Protein AF-A0AAW1IZ93-F1 (afdb_monomer)

Sequence (136 aa):
MTNEDLCQFIHSRLKVTSDLQEVTSQVIDTCLYKGSRDNMSIILVVFPGAPKPCPDAIAADKELDRTLEKRVKEIIEENSDIHFTDVLFKLMSLNIEGLPPGGGLAAKRLLIGQLYREICPHLAQKMESFDYDCKY

Mean predicted aligned error: 5.16 Å

Organism: Popillia japonica (NCBI:txid7064)

Nearest PDB structures (foldseek):
  4rag-assembly1_A  TM=9.933E-01  e=1.072E-08  Homo sapiens
  4raf-assembly1_A  TM=9.930E-01  e=1.193E-08  Homo sapiens
  4ra2-assembly1_A  TM=9.894E-01  e=2.266E-08  Homo sapiens
  8d9n-assembly1_A  TM=2.464E-01  e=3.204E+00  Bos taurus

Solvent-accessible surface area (backbone atoms only — not comparable to full-atom values): 8166 Å² total; per-residue (Å²): 127,55,73,66,28,48,52,46,26,53,53,56,41,27,20,52,40,84,53,63,67,58,49,52,48,50,51,52,52,22,42,41,67,72,66,52,86,68,93,82,86,87,87,86,86,83,59,96,87,52,68,57,55,39,72,68,52,37,52,50,54,53,51,43,52,54,50,51,52,52,51,52,51,53,58,38,73,77,36,85,85,66,52,71,68,58,52,52,53,52,53,63,72,64,68,68,73,87,54,49,51,62,43,38,70,42,58,46,42,66,60,55,50,51,53,47,36,73,77,39,59,86,61,41,76,62,56,81,72,56,85,80,66,85,73,132

Foldseek 3Di:
DDPVLLVQLLLLVQQQDVPPVVSQVLVVQLVLLVPDPDDDDDDDDDDPPGHHHDPVSNVLVVVLLVVLLVLLVVVCVVPVPDALVVSVVVVVVVPRPSARGSSGVSSCSVSSLVSCCVSNVPNNVVVVPPSPDPDD

Structure (mmCIF, N/CA/C/O backbone):
data_AF-A0AAW1IZ93-F1
#
_entry.id   AF-A0AAW1IZ93-F1
#
loop_
_atom_site.group_PDB
_atom_site.id
_atom_site.type_symbol
_atom_site.label_atom_id
_atom_site.label_alt_id
_atom_site.label_comp_id
_atom_site.label_asym_id
_atom_site.label_entity_id
_atom_site.label_seq_id
_atom_site.pdbx_PDB_ins_code
_atom_site.Cartn_x
_atom_site.Cartn_y
_atom_site.Cartn_z
_atom_site.occupancy
_atom_site.B_iso_or_equiv
_atom_site.auth_seq_id
_atom_site.auth_comp_id
_atom_site.auth_asym_id
_atom_site.auth_atom_id
_atom_site.pdbx_PDB_model_num
ATOM 1 N N . MET A 1 1 ? -7.197 -11.632 -0.249 1.00 85.75 1 MET A N 1
ATOM 2 C CA . MET A 1 1 ? -6.594 -11.536 1.102 1.00 85.75 1 MET A CA 1
ATOM 3 C C . MET A 1 1 ? -7.361 -12.471 2.019 1.00 85.75 1 MET A C 1
ATOM 5 O O . MET A 1 1 ? -8.562 -12.601 1.811 1.00 85.75 1 MET A O 1
ATOM 9 N N . THR A 1 2 ? -6.704 -13.143 2.965 1.00 92.81 2 THR A N 1
ATOM 10 C CA . THR A 1 2 ? -7.421 -13.933 3.985 1.00 92.81 2 THR A CA 1
ATOM 11 C C . THR A 1 2 ? -8.047 -13.014 5.042 1.00 92.81 2 THR A C 1
ATOM 13 O O . THR A 1 2 ? -7.730 -11.825 5.095 1.00 92.81 2 THR A O 1
ATOM 16 N N . ASN A 1 3 ? -8.925 -13.551 5.896 1.00 93.44 3 ASN A N 1
ATOM 17 C CA . ASN A 1 3 ? -9.505 -12.782 7.005 1.00 93.44 3 ASN A CA 1
ATOM 18 C C . ASN A 1 3 ? -8.420 -12.245 7.948 1.00 93.44 3 ASN A C 1
ATOM 20 O O . ASN A 1 3 ? -8.470 -11.085 8.341 1.00 93.44 3 ASN A O 1
ATOM 24 N N . GLU A 1 4 ? -7.419 -13.072 8.257 1.00 96.38 4 GLU A N 1
ATOM 25 C CA . GLU A 1 4 ? -6.302 -12.690 9.121 1.00 96.38 4 GLU A CA 1
ATOM 26 C C . GLU A 1 4 ? -5.465 -11.573 8.482 1.00 96.38 4 GLU A C 1
ATOM 28 O O . GLU A 1 4 ? -5.220 -10.550 9.121 1.00 96.38 4 GLU A O 1
ATOM 33 N N . ASP A 1 5 ? -5.122 -11.704 7.193 1.00 96.06 5 ASP A N 1
ATOM 34 C CA . ASP A 1 5 ? -4.403 -10.656 6.455 1.00 96.06 5 ASP A CA 1
ATOM 35 C C . ASP A 1 5 ?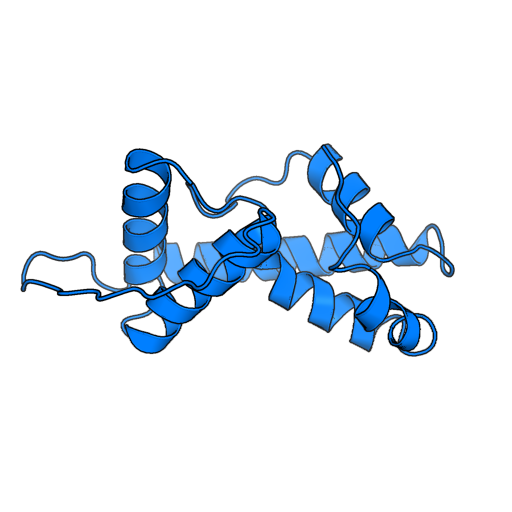 -5.156 -9.325 6.499 1.00 96.06 5 ASP A C 1
ATOM 37 O O . ASP A 1 5 ? -4.563 -8.270 6.713 1.00 96.06 5 ASP A O 1
ATOM 41 N N . LEU A 1 6 ? -6.471 -9.364 6.272 1.00 96.56 6 LEU A N 1
ATOM 42 C CA . LEU A 1 6 ? -7.302 -8.169 6.231 1.00 96.56 6 LEU A CA 1
ATOM 43 C C . LEU A 1 6 ? -7.392 -7.503 7.608 1.00 96.56 6 LEU A C 1
ATOM 45 O O . LEU A 1 6 ? -7.229 -6.286 7.706 1.00 96.56 6 LEU A O 1
ATOM 49 N N . CYS A 1 7 ? -7.600 -8.289 8.666 1.00 96.88 7 CYS A N 1
ATOM 50 C CA . CYS A 1 7 ? -7.628 -7.793 10.039 1.00 96.88 7 CYS A CA 1
ATOM 51 C C . CYS A 1 7 ? -6.299 -7.138 10.428 1.00 96.88 7 CYS A C 1
ATOM 53 O O . CYS A 1 7 ? -6.296 -6.003 10.913 1.00 96.88 7 CYS A O 1
ATOM 55 N N . GLN A 1 8 ? -5.173 -7.809 10.175 1.00 97.75 8 GLN A N 1
ATOM 56 C CA . GLN A 1 8 ? -3.847 -7.267 10.471 1.00 97.75 8 GLN A CA 1
ATOM 57 C C . GLN A 1 8 ? -3.556 -6.008 9.654 1.00 97.75 8 GLN A C 1
ATOM 59 O O . GLN A 1 8 ? -3.036 -5.026 10.196 1.00 97.75 8 GLN A O 1
ATOM 64 N N . PHE A 1 9 ? -3.936 -6.005 8.375 1.00 98.25 9 PHE A N 1
ATOM 65 C CA . PHE A 1 9 ? -3.728 -4.863 7.502 1.00 98.25 9 PHE A CA 1
ATOM 66 C C . PHE A 1 9 ? -4.515 -3.645 7.989 1.00 98.25 9 PHE A C 1
ATOM 68 O O . PHE A 1 9 ? -3.898 -2.619 8.278 1.00 98.25 9 PHE A O 1
ATOM 75 N N . ILE A 1 10 ? -5.832 -3.763 8.195 1.00 98.12 10 ILE A N 1
ATOM 76 C CA . ILE A 1 10 ? -6.679 -2.672 8.712 1.00 98.12 10 ILE A CA 1
ATOM 77 C C . ILE A 1 10 ? -6.158 -2.173 10.062 1.00 98.12 10 ILE A C 1
ATOM 79 O O . ILE A 1 10 ? -6.010 -0.968 10.262 1.00 98.12 10 ILE A O 1
ATOM 83 N N . HIS A 1 11 ? -5.817 -3.088 10.972 1.00 97.88 11 HIS A N 1
ATOM 84 C CA . HIS A 1 11 ? -5.256 -2.735 12.272 1.00 97.88 11 HIS A CA 1
ATOM 85 C C . HIS A 1 11 ? -3.949 -1.936 12.136 1.00 97.88 11 HIS A C 1
ATOM 87 O O . HIS A 1 11 ? -3.743 -0.963 12.861 1.00 97.88 11 HIS A O 1
ATOM 93 N N . SER A 1 12 ? -3.078 -2.304 11.190 1.00 98.12 12 SER A N 1
ATOM 94 C CA . SER A 1 12 ? -1.854 -1.547 10.907 1.00 98.12 12 SER A CA 1
ATOM 95 C C . SER A 1 12 ? -2.147 -0.145 10.364 1.00 98.12 12 SER A C 1
ATOM 97 O O . SER A 1 12 ? -1.486 0.807 10.767 1.00 98.12 12 SER A O 1
ATOM 99 N N . ARG A 1 13 ? -3.151 0.002 9.488 1.00 98.31 13 ARG A N 1
ATOM 100 C CA . ARG A 1 13 ? -3.494 1.282 8.851 1.00 98.31 13 ARG A CA 1
ATOM 101 C C . ARG A 1 13 ? -4.166 2.250 9.825 1.00 98.31 13 ARG A C 1
ATOM 103 O O . ARG A 1 13 ? -3.812 3.424 9.839 1.00 98.31 13 ARG A O 1
ATOM 110 N N . LEU A 1 14 ? -5.020 1.753 10.723 1.00 98.31 14 LEU A N 1
ATOM 111 C CA . LEU A 1 14 ? -5.624 2.554 11.802 1.00 98.31 14 LEU A CA 1
ATOM 112 C C . LEU A 1 14 ? -4.594 3.104 12.807 1.00 98.31 14 LEU A C 1
ATOM 114 O O . LEU A 1 14 ? -4.861 4.083 13.501 1.00 98.31 14 LEU A O 1
ATOM 118 N N . LYS A 1 15 ? -3.402 2.496 12.891 1.00 98.31 15 LYS A N 1
ATOM 119 C CA . LYS A 1 15 ? -2.272 3.035 13.668 1.00 98.31 15 LYS A CA 1
ATOM 120 C C . LYS A 1 15 ? -1.490 4.131 12.937 1.00 98.31 15 LYS A C 1
ATOM 122 O O . LYS A 1 15 ? -0.665 4.789 13.568 1.00 98.31 15 LYS A O 1
ATOM 127 N N . VAL A 1 16 ? -1.747 4.345 11.649 1.00 98.38 16 VAL A N 1
ATOM 128 C CA . VAL A 1 16 ? -1.084 5.366 10.823 1.00 98.38 16 VAL A CA 1
ATOM 129 C C . VAL A 1 16 ? -2.009 6.558 10.577 1.00 98.38 16 VAL A C 1
ATOM 131 O O . VAL A 1 16 ? -1.579 7.699 10.713 1.00 98.38 16 VAL A O 1
ATOM 134 N N . THR A 1 17 ? -3.285 6.313 10.277 1.00 97.88 17 THR A N 1
ATOM 135 C CA . THR A 1 17 ? -4.270 7.354 9.949 1.00 97.88 17 THR A CA 1
ATOM 136 C C . THR A 1 17 ? -5.603 7.093 10.651 1.00 97.88 17 THR A C 1
ATOM 138 O O . THR A 1 17 ? -5.987 5.946 10.883 1.00 97.88 17 THR A O 1
ATOM 141 N N . SER A 1 18 ? -6.305 8.165 11.029 1.00 96.81 18 SER A N 1
ATOM 142 C CA . SER A 1 18 ? -7.685 8.098 11.536 1.00 96.81 18 SER A CA 1
ATOM 143 C C . SER A 1 18 ? -8.725 8.269 10.427 1.00 96.81 18 SER A C 1
ATOM 145 O O . SER A 1 18 ? -9.923 8.207 10.705 1.00 96.81 18 SER A O 1
ATOM 147 N N . ASP A 1 19 ? -8.286 8.523 9.194 1.00 98.06 19 ASP A N 1
ATOM 148 C CA . ASP A 1 19 ? -9.166 8.651 8.042 1.00 98.06 19 ASP A CA 1
ATOM 149 C C . ASP A 1 19 ? -9.629 7.263 7.578 1.00 98.06 19 ASP A C 1
ATOM 151 O O . ASP A 1 19 ? -8.882 6.479 6.992 1.00 98.06 19 ASP A O 1
ATOM 155 N N . LEU A 1 20 ? -10.892 6.942 7.855 1.00 97.69 20 LEU A N 1
ATOM 156 C CA . LEU A 1 20 ? -11.469 5.645 7.502 1.00 97.69 20 LEU A CA 1
ATOM 157 C C . LEU A 1 20 ? -11.673 5.484 5.995 1.00 97.69 20 LEU A C 1
ATOM 159 O O . LEU A 1 20 ? -11.634 4.354 5.498 1.00 97.69 20 LEU A O 1
ATOM 163 N N . GLN A 1 21 ? -11.881 6.581 5.265 1.00 97.56 21 GLN A N 1
ATOM 164 C CA . GLN A 1 21 ? -11.968 6.543 3.810 1.00 97.56 21 GLN A CA 1
ATOM 165 C C . GLN A 1 21 ? -10.596 6.194 3.228 1.00 97.56 21 GLN A C 1
ATOM 167 O O . GLN A 1 21 ? -10.507 5.362 2.326 1.00 97.56 21 GLN A O 1
ATOM 172 N N . GLU A 1 22 ? -9.522 6.750 3.785 1.00 97.25 22 GLU A N 1
ATOM 173 C CA . GLU A 1 22 ? -8.156 6.410 3.385 1.00 97.25 22 GLU A CA 1
ATOM 174 C C . GLU A 1 22 ? -7.844 4.930 3.659 1.00 97.25 22 GLU A C 1
ATOM 176 O O . GLU A 1 22 ? -7.390 4.218 2.763 1.00 97.25 22 GLU A O 1
ATOM 181 N N . VAL A 1 23 ? -8.159 4.428 4.862 1.00 98.12 23 VAL A N 1
ATOM 182 C CA . VAL A 1 23 ? -7.947 3.010 5.215 1.00 98.12 23 VAL A CA 1
ATOM 183 C C . VAL A 1 23 ? -8.714 2.081 4.276 1.00 98.12 23 VAL A C 1
ATOM 185 O O . VAL A 1 23 ? -8.161 1.096 3.787 1.00 98.12 23 VAL A O 1
ATOM 188 N N . THR A 1 24 ? -9.987 2.376 4.016 1.00 97.94 24 THR A N 1
ATOM 189 C CA . THR A 1 24 ? -10.817 1.546 3.132 1.00 97.94 24 THR A CA 1
ATOM 190 C C . THR A 1 24 ? -10.347 1.606 1.683 1.00 97.94 24 THR A C 1
ATOM 192 O O . THR A 1 24 ? -10.261 0.556 1.049 1.00 97.94 24 THR A O 1
ATOM 195 N N . SER A 1 25 ? -9.941 2.778 1.190 1.00 97.25 25 SER A N 1
ATOM 196 C CA . SER A 1 25 ? -9.338 2.933 -0.142 1.00 97.25 25 SER A CA 1
ATOM 197 C C . SER A 1 25 ? -8.070 2.088 -0.273 1.00 97.25 25 SER A C 1
ATOM 199 O O . SER A 1 25 ? -7.953 1.301 -1.208 1.00 97.25 25 SER A O 1
ATOM 201 N N . GLN A 1 26 ? -7.179 2.133 0.726 1.00 97.19 26 GLN A N 1
ATOM 202 C CA . GLN A 1 26 ? -5.967 1.308 0.739 1.00 97.19 26 GLN A CA 1
ATOM 203 C C . GLN A 1 26 ? -6.278 -0.195 0.687 1.00 97.19 26 GLN A C 1
ATOM 205 O O . GLN A 1 26 ? -5.554 -0.945 0.032 1.00 97.19 26 GLN A O 1
ATOM 210 N N . VAL A 1 27 ? -7.344 -0.663 1.347 1.00 97.38 27 VAL A N 1
ATOM 211 C CA . VAL A 1 27 ? -7.776 -2.071 1.266 1.00 97.38 27 VAL A CA 1
ATOM 212 C C . VAL A 1 27 ? -8.232 -2.432 -0.145 1.00 97.38 27 VAL A C 1
ATOM 214 O O . VAL A 1 27 ? -7.800 -3.459 -0.672 1.00 97.38 27 VAL A O 1
ATOM 217 N N . ILE A 1 28 ? -9.082 -1.605 -0.755 1.00 96.56 28 ILE A N 1
ATOM 218 C CA . ILE A 1 28 ? -9.598 -1.843 -2.108 1.00 96.56 28 ILE A CA 1
ATOM 219 C C . ILE A 1 28 ? -8.453 -1.865 -3.122 1.00 96.56 28 ILE A C 1
ATOM 221 O O . ILE A 1 28 ? -8.326 -2.836 -3.871 1.00 96.56 28 ILE A O 1
ATOM 225 N N . ASP A 1 29 ? -7.571 -0.869 -3.077 1.00 95.44 29 ASP A N 1
ATOM 226 C CA . ASP A 1 29 ? -6.402 -0.782 -3.953 1.00 95.44 29 ASP A CA 1
ATOM 227 C C . ASP A 1 29 ? -5.476 -1.988 -3.761 1.00 95.44 29 ASP A C 1
ATOM 229 O O . ASP A 1 29 ? -5.042 -2.618 -4.723 1.00 95.44 29 ASP A O 1
ATOM 233 N N . THR A 1 30 ? -5.221 -2.388 -2.513 1.00 95.75 30 THR A N 1
ATOM 234 C CA . THR A 1 30 ? -4.392 -3.567 -2.224 1.00 95.75 30 THR A CA 1
ATOM 235 C C . THR A 1 30 ? -5.006 -4.841 -2.805 1.00 95.75 30 THR A C 1
ATOM 237 O O . THR A 1 30 ? -4.284 -5.673 -3.358 1.00 95.75 30 THR A O 1
ATOM 240 N N . CYS A 1 31 ? -6.325 -5.014 -2.712 1.00 94.56 31 CYS A N 1
ATOM 241 C CA . CYS A 1 31 ? -7.019 -6.155 -3.307 1.00 94.56 31 CYS A CA 1
ATOM 242 C C . CYS A 1 31 ? -6.975 -6.124 -4.842 1.00 94.56 31 CYS A C 1
ATOM 244 O O . CYS A 1 31 ? -6.741 -7.172 -5.451 1.00 94.56 31 CYS A O 1
ATOM 246 N N . LEU A 1 32 ? -7.128 -4.946 -5.455 1.00 93.31 32 LEU A N 1
ATOM 247 C CA . LEU A 1 32 ? -6.962 -4.747 -6.899 1.00 93.31 32 LEU A CA 1
ATOM 248 C C . LEU A 1 32 ? -5.557 -5.176 -7.340 1.00 93.31 32 LEU A C 1
ATOM 250 O O . LEU A 1 32 ? -5.401 -6.015 -8.224 1.00 93.31 32 LEU A O 1
ATOM 254 N N . TYR A 1 33 ? -4.525 -4.682 -6.656 1.00 91.88 33 TYR A N 1
ATOM 255 C CA . TYR A 1 33 ? -3.128 -4.996 -6.960 1.00 91.88 33 TYR A CA 1
ATOM 256 C C . TYR A 1 33 ? -2.742 -6.452 -6.687 1.00 91.88 33 TYR A C 1
ATOM 258 O O . TYR A 1 33 ? -1.757 -6.938 -7.244 1.00 91.88 33 TYR A O 1
ATOM 266 N N . LYS A 1 34 ? -3.521 -7.160 -5.863 1.00 90.88 34 LYS A N 1
ATOM 267 C CA . LYS A 1 34 ? -3.430 -8.616 -5.674 1.00 90.88 34 LYS A CA 1
ATOM 268 C C . LYS A 1 34 ? -4.216 -9.413 -6.724 1.00 90.88 34 LYS A C 1
ATOM 270 O O . LYS A 1 34 ? -4.311 -10.631 -6.604 1.00 90.88 34 LYS A O 1
ATOM 275 N N . GLY A 1 35 ? -4.744 -8.748 -7.751 1.00 90.56 35 GLY A N 1
ATOM 276 C CA . GLY A 1 35 ? -5.372 -9.374 -8.911 1.00 90.56 35 GLY A CA 1
ATOM 277 C C . GLY A 1 35 ? -6.885 -9.537 -8.807 1.00 90.56 35 GLY A C 1
ATOM 278 O O . GLY A 1 35 ? -7.459 -10.260 -9.621 1.00 90.56 35 GLY A O 1
ATOM 279 N N . SER A 1 36 ? -7.549 -8.894 -7.839 1.00 92.00 36 SER A N 1
ATOM 280 C CA . SER A 1 36 ? -9.013 -8.878 -7.816 1.00 92.00 36 SER A CA 1
ATOM 281 C C . SER A 1 36 ? -9.546 -8.142 -9.045 1.00 92.00 36 SER A C 1
ATOM 283 O O . SER A 1 36 ? -9.199 -6.986 -9.275 1.00 92.00 36 SER A O 1
ATOM 285 N N . ARG A 1 37 ? -10.394 -8.813 -9.827 1.00 92.56 37 ARG A N 1
ATOM 286 C CA . A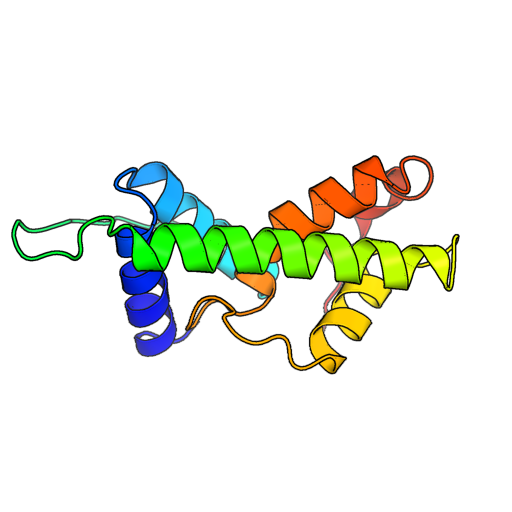RG A 1 37 ? -11.088 -8.247 -11.001 1.00 92.56 37 ARG A CA 1
ATOM 287 C C . ARG A 1 37 ? -12.600 -8.164 -10.811 1.00 92.56 37 ARG A C 1
ATOM 289 O O . ARG A 1 37 ? -13.327 -7.923 -11.768 1.00 92.56 37 ARG A O 1
ATOM 296 N N . ASP A 1 38 ? -13.059 -8.435 -9.596 1.00 94.19 38 ASP A N 1
ATOM 297 C CA . ASP A 1 38 ? -14.469 -8.382 -9.234 1.00 94.19 38 ASP A CA 1
ATOM 298 C C . ASP A 1 38 ? -14.829 -6.999 -8.673 1.00 94.19 38 ASP A C 1
ATOM 300 O O . ASP A 1 38 ? -13.956 -6.204 -8.308 1.00 94.19 38 ASP A O 1
ATOM 304 N N . ASN A 1 39 ? -16.125 -6.724 -8.567 1.00 94.94 39 ASN A N 1
ATOM 305 C CA . ASN A 1 39 ? -16.632 -5.557 -7.864 1.00 94.94 39 ASN A CA 1
ATOM 306 C C . ASN A 1 39 ? -16.288 -5.669 -6.374 1.00 94.94 39 ASN A C 1
ATOM 308 O O . ASN A 1 39 ? -16.651 -6.638 -5.708 1.00 94.94 39 ASN A O 1
ATOM 312 N N . MET A 1 40 ? -15.607 -4.658 -5.834 1.00 95.94 40 MET A N 1
ATOM 313 C CA . MET A 1 40 ? -15.200 -4.635 -4.431 1.00 95.94 40 MET A CA 1
ATOM 314 C C . MET A 1 40 ? -15.892 -3.501 -3.684 1.00 95.94 40 MET A C 1
ATOM 316 O O . MET A 1 40 ? -15.861 -2.345 -4.098 1.00 95.94 40 MET A O 1
ATOM 320 N N . SER A 1 41 ? -16.482 -3.836 -2.543 1.00 95.75 41 SER A N 1
ATOM 321 C CA . SER A 1 41 ? -17.072 -2.884 -1.606 1.00 95.75 41 SER A CA 1
ATOM 322 C C . SER A 1 41 ? -16.667 -3.260 -0.188 1.00 95.75 41 SER A C 1
ATOM 324 O O . SER A 1 41 ? -16.658 -4.444 0.153 1.00 95.75 41 SER A O 1
ATOM 326 N N . ILE A 1 42 ? -16.377 -2.269 0.649 1.00 96.50 42 ILE A N 1
ATOM 327 C CA . ILE A 1 42 ? -16.029 -2.470 2.055 1.00 96.50 42 ILE A CA 1
ATOM 328 C C . ILE A 1 42 ? -16.801 -1.485 2.931 1.00 96.50 42 ILE A C 1
ATOM 330 O O . ILE A 1 42 ? -16.948 -0.315 2.587 1.00 96.50 42 ILE A O 1
ATOM 334 N N . ILE A 1 43 ? -17.277 -1.965 4.079 1.00 97.38 43 ILE A N 1
ATOM 335 C CA . ILE A 1 43 ? -17.829 -1.136 5.150 1.00 97.38 43 ILE A CA 1
ATOM 336 C C . ILE A 1 43 ? -16.945 -1.349 6.374 1.00 97.38 43 ILE A C 1
ATOM 338 O O . ILE A 1 43 ? -16.798 -2.476 6.845 1.00 97.38 43 ILE A O 1
ATOM 342 N N . LEU A 1 44 ? -16.359 -0.268 6.889 1.00 97.38 44 LEU A N 1
ATOM 343 C CA . LEU A 1 44 ? -15.542 -0.289 8.098 1.00 97.38 44 LEU A CA 1
ATOM 344 C C . LEU A 1 44 ? -16.284 0.421 9.233 1.00 97.38 44 LEU A C 1
ATOM 346 O O . LEU A 1 44 ? -16.524 1.624 9.168 1.00 97.38 44 LEU A O 1
ATOM 350 N N . VAL A 1 45 ? -16.628 -0.327 10.284 1.00 97.12 45 VAL A N 1
ATOM 351 C CA . VAL A 1 45 ? -17.254 0.202 11.505 1.00 97.12 45 VAL A CA 1
ATOM 352 C C . VAL A 1 45 ? -16.235 0.155 12.638 1.00 97.12 45 VAL A C 1
ATOM 354 O O . VAL A 1 45 ? -15.677 -0.900 12.933 1.00 97.12 45 VAL A O 1
ATOM 357 N N . VAL A 1 46 ? -15.987 1.301 13.275 1.00 96.06 46 VAL A N 1
ATOM 358 C CA . VAL A 1 46 ? -14.925 1.466 14.276 1.00 96.06 46 VAL A CA 1
ATOM 359 C C . VAL A 1 46 ? -15.532 1.757 15.647 1.00 96.06 46 VAL A C 1
ATOM 361 O O . VAL A 1 46 ? -16.259 2.731 15.824 1.00 96.06 46 VAL A O 1
ATOM 364 N N . PHE A 1 47 ? -15.221 0.911 16.629 1.00 96.88 47 PHE A N 1
ATOM 365 C CA . PHE A 1 47 ? -15.645 1.082 18.022 1.00 96.88 47 PHE A CA 1
ATOM 366 C C . PHE A 1 47 ? -14.621 1.900 18.834 1.00 96.88 47 PHE A C 1
ATOM 368 O O . PHE A 1 47 ? -13.460 1.986 18.434 1.00 96.88 47 PHE A O 1
ATOM 375 N N . PRO A 1 48 ? -14.983 2.446 20.015 1.00 95.75 48 PRO A N 1
ATOM 376 C CA . PRO A 1 48 ? -14.072 3.262 20.832 1.00 95.75 48 PRO A CA 1
ATOM 377 C C . PRO A 1 48 ? -12.743 2.592 21.226 1.00 95.75 48 PRO A C 1
ATOM 379 O O . PRO A 1 48 ? -11.764 3.291 21.483 1.00 95.75 48 PRO A O 1
ATOM 382 N N . GLY A 1 49 ? -12.707 1.255 21.279 1.00 95.12 49 GLY A N 1
ATOM 383 C CA . GLY A 1 49 ? -11.510 0.461 21.580 1.00 95.12 49 GLY A CA 1
ATOM 384 C C . GLY A 1 49 ? -10.628 0.139 20.371 1.00 95.12 49 GLY A C 1
ATOM 385 O O . GLY A 1 49 ? -9.684 -0.635 20.505 1.00 95.12 49 GLY A O 1
ATOM 386 N N . ALA A 1 50 ? -10.939 0.673 19.190 1.00 95.50 50 ALA A N 1
ATOM 387 C CA . ALA A 1 50 ? -10.135 0.444 18.001 1.00 95.50 50 ALA A CA 1
ATOM 388 C C . ALA A 1 50 ? -8.735 1.076 18.117 1.00 95.50 50 ALA A C 1
ATOM 390 O O . ALA A 1 50 ? -8.544 2.035 18.876 1.00 95.50 50 ALA A O 1
ATOM 391 N N . PRO A 1 51 ? -7.755 0.573 17.343 1.00 96.31 51 PRO A N 1
ATOM 392 C CA . PRO A 1 51 ? -6.437 1.185 17.265 1.00 96.31 51 PRO A CA 1
ATOM 393 C C . PRO A 1 51 ? -6.546 2.652 16.867 1.00 96.31 51 PRO A C 1
ATOM 395 O O . PRO A 1 51 ? -7.376 3.024 16.038 1.00 96.31 51 PRO A O 1
ATOM 398 N N . LYS A 1 52 ? -5.689 3.475 17.464 1.00 95.94 52 LYS A N 1
ATOM 399 C CA . LYS A 1 52 ? -5.574 4.895 17.146 1.00 95.94 52 LYS A CA 1
ATOM 400 C C . LYS A 1 52 ? -4.212 5.168 16.522 1.00 95.94 52 LYS A C 1
ATOM 402 O O . LYS A 1 52 ? -3.265 4.440 16.847 1.00 95.94 52 LYS A O 1
ATOM 407 N N . PRO A 1 53 ? -4.094 6.228 15.706 1.00 98.00 53 PRO A N 1
ATOM 408 C CA . PRO A 1 53 ? -2.810 6.653 15.190 1.00 98.00 53 PRO A CA 1
ATOM 409 C C . PRO A 1 53 ? -1.799 6.838 16.316 1.00 98.00 53 PRO A C 1
ATOM 411 O O . PRO A 1 53 ? -2.098 7.499 17.314 1.00 98.00 53 PRO A O 1
ATOM 414 N N . CYS A 1 54 ? -0.619 6.238 16.171 1.00 96.69 54 CYS A N 1
ATOM 415 C CA . CYS A 1 54 ? 0.459 6.392 17.138 1.00 96.69 54 CYS A CA 1
ATOM 416 C C . CYS A 1 54 ? 1.753 6.869 16.460 1.00 96.69 54 CYS A C 1
ATOM 418 O O . CYS A 1 54 ? 2.019 6.490 15.315 1.00 96.69 54 CYS A O 1
ATOM 420 N N . PRO A 1 55 ? 2.573 7.690 17.148 1.00 98.00 55 PRO A N 1
ATOM 421 C CA . PRO A 1 55 ? 3.768 8.287 16.552 1.00 98.00 55 PRO A CA 1
ATOM 422 C C . PRO A 1 55 ? 4.738 7.263 15.957 1.00 98.00 55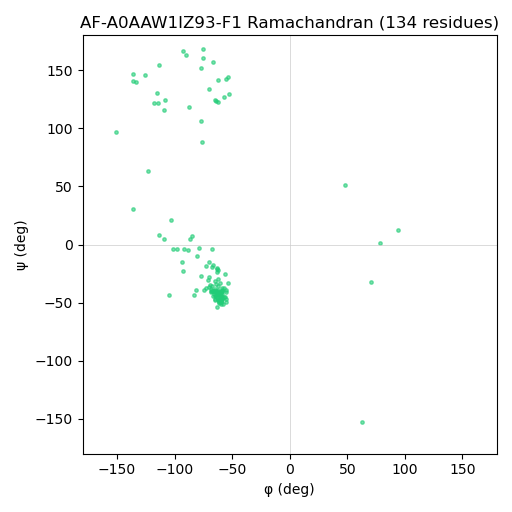 PRO A C 1
ATOM 424 O O . PRO A 1 55 ? 5.231 7.472 14.853 1.00 98.00 55 PRO A O 1
ATOM 427 N N . ASP A 1 56 ? 4.952 6.139 16.643 1.00 97.62 56 ASP A N 1
ATOM 428 C CA . ASP A 1 56 ? 5.904 5.112 16.212 1.00 97.62 56 ASP A CA 1
ATOM 429 C C . ASP A 1 56 ? 5.473 4.436 14.906 1.00 97.62 56 ASP A C 1
ATOM 431 O O . ASP A 1 56 ? 6.291 4.246 14.010 1.00 97.62 56 ASP A O 1
ATOM 435 N N . ALA A 1 57 ? 4.182 4.118 14.756 1.00 97.94 57 ALA A N 1
ATOM 436 C CA . ALA A 1 57 ? 3.668 3.511 13.529 1.00 97.94 57 ALA A CA 1
ATOM 437 C C . ALA A 1 57 ? 3.702 4.496 12.353 1.00 97.94 57 ALA A C 1
ATOM 439 O O . ALA A 1 57 ? 4.055 4.107 11.243 1.00 97.94 57 ALA A O 1
ATOM 440 N N . ILE A 1 58 ? 3.394 5.774 12.597 1.00 98.44 58 ILE A N 1
ATOM 441 C CA . ILE A 1 58 ? 3.493 6.833 11.581 1.00 98.44 58 ILE A CA 1
ATOM 442 C C . ILE A 1 58 ? 4.949 7.029 11.145 1.00 98.44 58 ILE A C 1
ATOM 444 O O . ILE A 1 58 ? 5.227 7.173 9.955 1.00 98.44 58 ILE A O 1
ATOM 448 N N . ALA A 1 59 ? 5.885 7.052 12.096 1.00 98.31 59 ALA A N 1
ATOM 449 C CA . ALA A 1 59 ? 7.306 7.195 11.806 1.00 98.31 59 ALA A CA 1
ATOM 450 C C . ALA A 1 59 ? 7.841 5.990 11.019 1.00 98.31 59 ALA A C 1
ATOM 452 O O . ALA A 1 59 ? 8.536 6.186 10.024 1.00 98.31 59 ALA A O 1
ATOM 453 N N . ALA A 1 60 ? 7.469 4.769 11.414 1.00 98.06 60 ALA A N 1
ATOM 454 C CA . ALA A 1 60 ? 7.849 3.548 10.709 1.00 98.06 60 ALA A CA 1
ATOM 455 C C . ALA A 1 60 ? 7.288 3.500 9.278 1.00 98.06 60 ALA A C 1
ATOM 457 O O . ALA A 1 60 ? 8.015 3.140 8.355 1.00 98.06 60 ALA A O 1
ATOM 458 N N . ASP A 1 61 ? 6.030 3.906 9.068 1.00 98.19 61 ASP A N 1
ATOM 459 C CA . ASP A 1 61 ? 5.419 3.928 7.731 1.00 98.19 61 ASP A CA 1
ATOM 460 C C . ASP A 1 61 ? 6.111 4.953 6.811 1.00 98.19 61 ASP A C 1
ATOM 462 O O . ASP A 1 61 ? 6.420 4.639 5.664 1.00 98.19 61 ASP A O 1
ATOM 466 N N . LYS A 1 62 ? 6.469 6.132 7.342 1.00 98.06 62 LYS A N 1
ATOM 467 C CA . LYS A 1 62 ? 7.261 7.141 6.612 1.00 98.06 62 LYS A CA 1
ATOM 468 C C . LYS A 1 62 ? 8.677 6.670 6.288 1.00 98.06 62 LYS A C 1
ATOM 470 O O . LYS A 1 62 ? 9.209 7.005 5.233 1.00 98.06 62 LYS A O 1
ATOM 475 N N . GLU A 1 63 ? 9.314 5.941 7.198 1.00 98.31 63 GLU A N 1
ATOM 476 C CA . GLU A 1 63 ? 10.662 5.418 6.967 1.00 98.31 63 GLU A CA 1
ATOM 477 C C . GLU A 1 63 ? 10.665 4.301 5.919 1.00 98.31 63 GLU A C 1
ATOM 479 O O . GLU A 1 63 ? 11.557 4.244 5.066 1.00 98.31 63 GLU A O 1
ATOM 484 N N . LEU A 1 64 ? 9.625 3.465 5.914 1.00 98.12 64 LEU A N 1
ATOM 485 C CA . LEU A 1 64 ? 9.397 2.508 4.839 1.00 98.12 64 LEU A CA 1
ATOM 486 C C . LEU A 1 64 ? 9.228 3.220 3.491 1.00 98.12 64 LEU A C 1
ATOM 488 O O . LEU A 1 64 ? 9.840 2.796 2.511 1.00 98.12 64 LEU A O 1
ATOM 492 N N . ASP A 1 65 ? 8.455 4.305 3.433 1.00 98.19 65 ASP A N 1
ATOM 493 C CA . ASP A 1 65 ? 8.253 5.060 2.190 1.00 98.19 65 ASP A CA 1
ATOM 494 C C . ASP A 1 65 ? 9.571 5.621 1.640 1.00 98.19 65 ASP A C 1
ATOM 496 O O . ASP A 1 65 ? 9.858 5.465 0.453 1.00 98.19 65 ASP A O 1
ATOM 500 N N . ARG A 1 66 ? 10.432 6.172 2.506 1.00 98.19 66 ARG A N 1
ATOM 501 C CA . ARG A 1 66 ? 11.787 6.621 2.124 1.00 98.19 66 ARG A CA 1
ATOM 502 C C . ARG A 1 66 ? 12.673 5.473 1.658 1.00 98.19 66 ARG A C 1
ATOM 504 O O . ARG A 1 66 ? 13.446 5.624 0.711 1.00 98.19 66 ARG A O 1
ATOM 511 N N . THR A 1 67 ? 12.579 4.324 2.325 1.00 97.94 67 THR A N 1
ATOM 512 C CA . THR A 1 67 ? 13.322 3.122 1.936 1.00 97.94 67 THR A CA 1
ATOM 513 C C . THR A 1 67 ? 12.900 2.682 0.538 1.00 97.94 67 THR A C 1
ATOM 515 O O . THR A 1 67 ? 13.760 2.468 -0.315 1.00 97.94 67 THR A O 1
ATOM 518 N N . LEU A 1 68 ? 11.594 2.606 0.274 1.00 97.56 68 LEU A N 1
ATOM 519 C CA . LEU A 1 68 ? 11.054 2.270 -1.043 1.00 97.56 68 LEU A CA 1
ATOM 520 C C . LEU A 1 68 ? 11.478 3.287 -2.101 1.00 97.56 68 LEU A C 1
ATOM 522 O O . LEU A 1 68 ? 11.922 2.879 -3.170 1.00 97.56 68 LEU A O 1
ATOM 526 N N . GLU A 1 69 ? 11.422 4.583 -1.795 1.00 97.38 69 GLU A N 1
ATOM 527 C CA . GLU A 1 69 ? 11.893 5.640 -2.691 1.00 97.38 69 GLU A CA 1
ATOM 528 C C . GLU A 1 69 ? 13.352 5.438 -3.100 1.00 97.38 69 GLU A C 1
ATOM 530 O O . GLU A 1 69 ? 13.672 5.439 -4.292 1.00 97.38 69 GLU A O 1
ATOM 535 N N . LYS A 1 70 ? 14.232 5.202 -2.123 1.00 96.94 70 LYS A N 1
ATOM 536 C CA . LYS A 1 70 ? 15.646 4.935 -2.381 1.00 96.94 70 LYS A CA 1
ATOM 537 C C . LYS A 1 70 ? 15.835 3.689 -3.250 1.00 96.94 70 LYS A C 1
ATOM 539 O O . LYS A 1 70 ? 16.560 3.751 -4.237 1.00 96.94 70 LYS A O 1
ATOM 544 N N . ARG A 1 71 ? 15.164 2.577 -2.924 1.00 96.69 71 ARG A N 1
ATOM 545 C CA . ARG A 1 71 ? 15.297 1.322 -3.686 1.00 96.69 71 ARG A CA 1
ATOM 546 C C . ARG A 1 71 ? 14.768 1.440 -5.111 1.00 96.69 71 ARG A C 1
ATOM 548 O O . ARG A 1 71 ? 15.384 0.908 -6.025 1.00 96.69 71 ARG A O 1
ATOM 555 N N . VAL A 1 72 ? 13.647 2.132 -5.310 1.00 95.75 72 VAL A N 1
ATOM 556 C CA . VAL A 1 72 ? 13.086 2.378 -6.647 1.00 95.75 72 VAL A CA 1
ATOM 557 C C . VAL A 1 72 ? 14.071 3.179 -7.496 1.00 95.75 72 VAL A C 1
ATOM 559 O O . VAL A 1 72 ? 14.324 2.795 -8.634 1.00 95.75 72 VAL A O 1
ATOM 562 N N . LYS A 1 73 ? 14.668 4.239 -6.935 1.00 95.06 73 LYS A N 1
ATOM 563 C CA . LYS A 1 73 ? 15.694 5.042 -7.618 1.00 95.06 73 LYS A CA 1
ATOM 564 C C . LYS A 1 73 ? 16.910 4.202 -8.007 1.00 95.06 73 LYS A C 1
ATOM 566 O O . LYS A 1 73 ? 17.258 4.182 -9.179 1.00 95.06 73 LYS A O 1
ATOM 571 N N . GLU A 1 74 ? 17.475 3.444 -7.065 1.00 95.44 74 GLU A N 1
ATOM 572 C CA . GLU A 1 74 ? 18.617 2.547 -7.319 1.00 95.44 74 GLU A CA 1
ATOM 573 C C . GLU A 1 74 ? 18.318 1.559 -8.463 1.00 95.44 74 GLU A C 1
ATOM 575 O O . GLU A 1 74 ? 19.102 1.422 -9.399 1.00 95.44 74 GLU A O 1
ATOM 580 N N . ILE A 1 75 ? 17.145 0.915 -8.437 1.00 94.88 75 ILE A N 1
ATOM 581 C CA . ILE A 1 75 ? 16.739 -0.066 -9.455 1.00 94.88 75 ILE A CA 1
ATOM 582 C C . ILE A 1 75 ? 16.619 0.559 -10.854 1.00 94.88 75 ILE A C 1
ATOM 584 O O . ILE A 1 75 ? 16.956 -0.095 -11.845 1.00 94.88 75 ILE A O 1
ATOM 588 N N . ILE A 1 76 ? 16.098 1.784 -10.937 1.00 92.19 76 ILE A N 1
ATOM 589 C CA . ILE A 1 76 ? 15.923 2.509 -12.199 1.00 92.19 76 ILE A CA 1
ATOM 590 C C . ILE A 1 76 ? 17.267 3.034 -12.718 1.00 92.19 76 ILE A C 1
ATOM 592 O O . ILE A 1 76 ? 17.523 2.973 -13.917 1.00 92.19 76 ILE A O 1
ATOM 596 N N . GLU A 1 77 ? 18.147 3.515 -11.840 1.00 91.88 77 GLU A N 1
ATOM 597 C CA . GLU A 1 77 ? 19.487 3.984 -12.217 1.00 91.88 77 GLU A CA 1
ATOM 598 C C . GLU A 1 77 ? 20.358 2.852 -12.788 1.00 91.88 77 GLU A C 1
ATOM 600 O O . GLU A 1 77 ? 21.137 3.082 -13.712 1.00 91.88 77 GLU A O 1
ATOM 605 N N . GLU A 1 78 ? 20.191 1.618 -12.300 1.00 91.56 78 GLU A N 1
ATOM 606 C CA . GLU A 1 78 ? 20.850 0.431 -12.863 1.00 91.56 78 GLU A CA 1
ATOM 607 C C . GLU A 1 78 ? 20.394 0.098 -14.294 1.00 91.56 78 GLU A C 1
ATOM 609 O O . GLU A 1 78 ? 21.158 -0.487 -15.065 1.00 91.56 78 GLU A O 1
ATOM 614 N N . ASN A 1 79 ? 19.142 0.404 -14.644 1.00 87.88 79 ASN A N 1
ATOM 615 C CA . ASN A 1 79 ? 18.575 0.133 -15.962 1.00 87.88 79 ASN A CA 1
ATOM 616 C C . ASN A 1 79 ? 17.491 1.165 -16.300 1.00 87.88 79 ASN A C 1
ATOM 618 O O . ASN A 1 79 ? 16.328 1.006 -15.925 1.00 87.88 79 ASN A O 1
ATOM 622 N N . SER A 1 80 ? 17.870 2.196 -17.056 1.00 79.38 80 SER A N 1
ATOM 623 C CA . SER A 1 80 ? 16.999 3.332 -17.379 1.00 79.38 80 SER A CA 1
ATOM 624 C C . SER A 1 80 ? 15.758 2.967 -18.201 1.00 79.38 80 SER A C 1
ATOM 626 O O . SER A 1 80 ? 14.794 3.728 -18.186 1.00 79.38 80 SER A O 1
ATOM 628 N N . ASP A 1 81 ? 15.763 1.815 -18.882 1.00 85.25 81 ASP A N 1
ATOM 629 C CA . ASP A 1 81 ? 14.647 1.303 -19.693 1.00 85.25 81 ASP A CA 1
ATOM 630 C C . ASP A 1 81 ? 13.856 0.177 -18.993 1.00 85.25 81 ASP A C 1
ATOM 632 O O . ASP A 1 81 ? 13.165 -0.619 -19.634 1.00 85.25 81 ASP A O 1
ATOM 636 N N . ILE A 1 82 ? 13.941 0.079 -17.662 1.00 88.19 82 ILE A N 1
ATOM 637 C CA . ILE A 1 82 ? 13.239 -0.955 -16.893 1.00 88.19 82 ILE A CA 1
ATOM 638 C C . ILE A 1 82 ? 11.717 -0.736 -16.864 1.00 88.19 82 ILE A C 1
ATOM 640 O O . ILE A 1 82 ? 11.226 0.363 -16.586 1.00 88.19 82 ILE A O 1
ATOM 644 N N . HIS A 1 83 ? 10.940 -1.799 -17.097 1.00 90.38 83 HIS A N 1
ATOM 645 C CA . HIS A 1 83 ? 9.483 -1.754 -16.972 1.00 90.38 83 HIS A CA 1
ATOM 646 C C . HIS A 1 83 ? 9.031 -1.789 -15.507 1.00 90.38 83 HIS A C 1
ATOM 648 O O . HIS A 1 83 ? 9.670 -2.387 -14.643 1.00 90.38 83 HIS A O 1
ATOM 654 N N . PHE A 1 84 ? 7.869 -1.193 -15.223 1.00 90.56 84 PHE A N 1
ATOM 655 C CA . PHE A 1 84 ? 7.311 -1.125 -13.869 1.00 90.56 84 PHE A CA 1
ATOM 656 C C . PHE A 1 84 ? 7.159 -2.499 -13.193 1.00 90.56 84 PHE A C 1
ATOM 658 O O . PHE A 1 84 ? 7.442 -2.647 -12.004 1.00 90.56 84 PHE A O 1
ATOM 665 N N . THR A 1 85 ? 6.744 -3.522 -13.943 1.00 89.75 85 THR A N 1
ATOM 666 C CA . THR A 1 85 ? 6.629 -4.897 -13.435 1.00 89.75 85 THR A CA 1
ATOM 667 C C . THR A 1 85 ? 7.972 -5.438 -12.957 1.00 89.75 85 THR A C 1
ATOM 669 O O . THR A 1 85 ? 8.035 -6.037 -11.887 1.00 89.75 85 THR A O 1
ATOM 672 N N . ASP A 1 86 ? 9.052 -5.166 -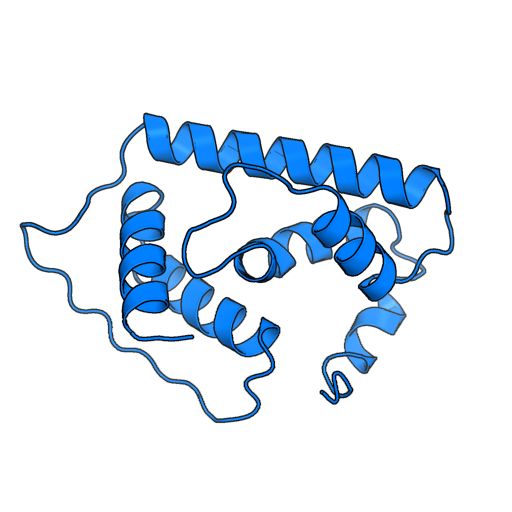13.688 1.00 91.50 86 ASP A N 1
ATOM 673 C CA . ASP A 1 86 ? 10.400 -5.614 -13.331 1.00 91.50 86 ASP A CA 1
ATOM 674 C C . ASP A 1 86 ? 10.918 -4.886 -12.085 1.00 91.50 86 ASP A C 1
ATOM 676 O O . ASP A 1 86 ? 11.570 -5.500 -11.238 1.00 91.50 86 ASP A O 1
ATOM 680 N N . VAL A 1 87 ? 10.564 -3.604 -11.916 1.00 93.56 87 VAL A N 1
ATOM 681 C CA . VAL A 1 87 ? 10.825 -2.861 -10.671 1.00 93.56 87 VAL A CA 1
ATOM 682 C C . VAL A 1 87 ? 10.133 -3.545 -9.491 1.00 93.56 87 VAL A C 1
ATOM 684 O O . VAL A 1 87 ? 10.772 -3.792 -8.467 1.00 93.56 87 VAL A O 1
ATOM 687 N N . LEU A 1 88 ? 8.853 -3.909 -9.628 1.00 93.25 88 LEU A N 1
ATOM 688 C CA . LEU A 1 88 ? 8.118 -4.618 -8.575 1.00 93.25 88 LEU A CA 1
ATOM 689 C C . LEU A 1 88 ? 8.730 -5.992 -8.259 1.00 93.25 88 LEU A C 1
ATOM 691 O O . LEU A 1 88 ? 8.861 -6.332 -7.081 1.00 93.25 88 LEU A O 1
ATOM 695 N N . PHE A 1 89 ? 9.135 -6.763 -9.274 1.00 92.06 89 PHE A N 1
ATOM 696 C CA . PHE A 1 89 ? 9.798 -8.057 -9.075 1.00 92.06 89 PHE A CA 1
ATOM 697 C C . PHE A 1 89 ? 11.139 -7.909 -8.352 1.00 92.06 89 PHE A C 1
ATOM 699 O O . PHE A 1 89 ? 11.399 -8.632 -7.386 1.00 92.06 89 PHE A O 1
ATOM 706 N N . LYS A 1 90 ? 11.965 -6.935 -8.755 1.00 95.00 90 LYS A N 1
ATOM 707 C CA . LYS A 1 90 ? 13.221 -6.628 -8.061 1.00 95.00 90 LYS A CA 1
ATOM 708 C C . LYS A 1 90 ? 12.960 -6.237 -6.605 1.00 95.00 90 LYS A C 1
ATOM 710 O O . LYS A 1 90 ? 13.567 -6.831 -5.718 1.00 95.00 90 LYS A O 1
ATOM 715 N N . LEU A 1 91 ? 12.019 -5.331 -6.330 1.00 95.00 91 LEU A N 1
ATOM 716 C CA . LEU A 1 91 ? 11.669 -4.935 -4.956 1.00 95.00 91 LEU A CA 1
ATOM 717 C C . LEU A 1 91 ? 11.203 -6.119 -4.101 1.00 95.00 91 LEU A C 1
ATOM 719 O O . LEU A 1 91 ? 11.580 -6.216 -2.934 1.00 95.00 91 LEU A O 1
ATOM 723 N N . MET A 1 92 ? 10.422 -7.038 -4.676 1.00 92.00 92 MET A N 1
ATOM 724 C CA . MET A 1 92 ? 9.979 -8.249 -3.983 1.00 92.00 92 MET A CA 1
ATOM 725 C C . MET A 1 92 ? 11.157 -9.154 -3.590 1.00 92.00 92 MET A C 1
ATOM 727 O O . MET A 1 92 ? 11.138 -9.741 -2.512 1.00 92.00 92 MET A O 1
ATOM 731 N N . SER A 1 93 ? 12.204 -9.225 -4.420 1.00 92.25 93 SER A N 1
ATOM 732 C CA . SER A 1 93 ? 13.409 -10.021 -4.140 1.00 92.25 93 SER A CA 1
ATOM 733 C C . SER A 1 93 ? 14.323 -9.433 -3.054 1.00 92.25 93 SER A C 1
ATOM 735 O O . SER A 1 93 ? 15.127 -10.158 -2.472 1.00 92.25 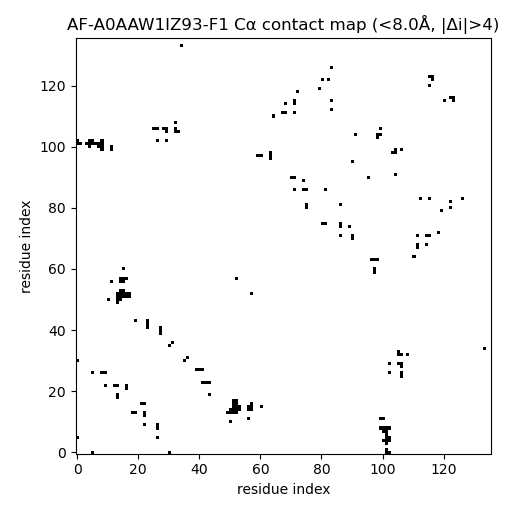93 SER A O 1
ATOM 737 N N . LEU A 1 94 ? 14.186 -8.137 -2.740 1.00 91.81 94 LEU A N 1
ATOM 738 C CA . LEU A 1 94 ? 15.029 -7.439 -1.762 1.00 91.81 94 LEU A CA 1
ATOM 739 C C . LEU A 1 94 ? 14.647 -7.707 -0.295 1.00 91.81 94 LEU A C 1
ATOM 741 O O . LEU A 1 94 ? 15.335 -7.205 0.590 1.00 91.81 94 LEU A O 1
ATOM 745 N N . ASN A 1 95 ? 13.580 -8.474 -0.027 1.00 88.69 95 ASN A N 1
ATOM 746 C CA . ASN A 1 95 ? 13.089 -8.782 1.326 1.00 88.69 95 ASN A CA 1
ATOM 747 C C . ASN A 1 95 ? 12.966 -7.532 2.219 1.00 88.69 95 ASN A C 1
ATOM 749 O O . ASN A 1 95 ? 13.494 -7.481 3.327 1.00 88.69 95 ASN A O 1
ATOM 753 N N . ILE A 1 96 ? 12.286 -6.501 1.710 1.00 94.19 96 ILE A N 1
ATOM 754 C CA . ILE A 1 96 ? 12.116 -5.221 2.407 1.00 94.19 96 ILE A CA 1
ATOM 755 C C . ILE A 1 96 ? 11.334 -5.431 3.709 1.00 94.19 96 ILE A C 1
ATOM 757 O O . ILE A 1 96 ? 10.203 -5.921 3.702 1.00 94.19 96 ILE A O 1
ATOM 761 N N . GLU A 1 97 ? 11.936 -5.035 4.827 1.00 94.31 97 GLU A N 1
ATOM 762 C CA . GLU A 1 97 ? 11.313 -5.097 6.147 1.00 94.31 97 GLU A CA 1
ATOM 763 C C . GLU A 1 97 ? 10.262 -3.995 6.342 1.00 94.31 97 GLU A C 1
ATOM 765 O O . GLU A 1 97 ? 10.251 -2.976 5.654 1.00 94.31 97 GLU A O 1
ATOM 770 N N . GLY A 1 98 ? 9.362 -4.192 7.307 1.00 94.75 98 GLY A N 1
ATOM 771 C CA . GLY A 1 98 ? 8.382 -3.176 7.702 1.00 94.75 98 GLY A CA 1
ATOM 772 C C . GLY A 1 98 ? 7.171 -3.035 6.777 1.00 94.75 98 GLY A C 1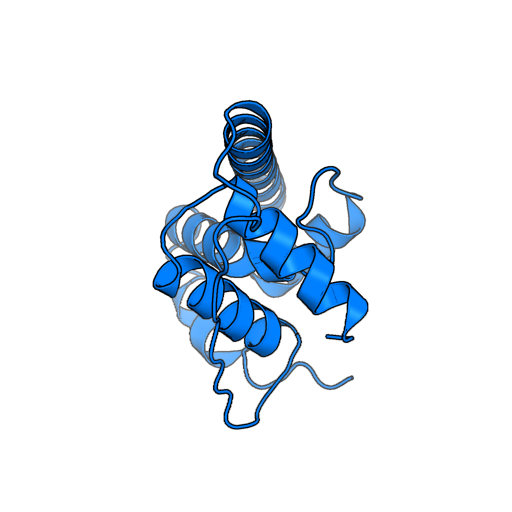
ATOM 773 O O . GLY A 1 98 ? 6.304 -2.209 7.058 1.00 94.75 98 GLY A O 1
ATOM 774 N N . LEU A 1 99 ? 7.068 -3.843 5.712 1.00 97.19 99 LEU A N 1
ATOM 775 C CA . LEU A 1 99 ? 5.898 -3.855 4.829 1.00 97.19 99 LEU A CA 1
ATOM 776 C C . LEU A 1 99 ? 4.589 -4.055 5.618 1.00 97.19 99 LEU A C 1
ATOM 778 O O . LEU A 1 99 ? 4.570 -4.830 6.580 1.00 97.19 99 LEU A O 1
ATOM 782 N N . PRO A 1 100 ? 3.474 -3.417 5.205 1.00 96.94 100 PRO A N 1
ATOM 783 C CA . PRO A 1 100 ? 2.211 -3.548 5.921 1.00 96.94 100 PRO A CA 1
ATOM 784 C C . PRO A 1 100 ? 1.776 -5.019 6.031 1.00 96.94 100 PRO A C 1
ATOM 786 O O . PRO A 1 100 ? 1.683 -5.697 5.001 1.00 96.94 100 PRO A O 1
ATOM 789 N N . PRO A 1 101 ? 1.482 -5.534 7.238 1.00 96.88 101 PRO A N 1
ATOM 790 C CA . PRO A 1 101 ? 1.095 -6.931 7.420 1.00 96.88 101 PRO A CA 1
ATOM 791 C C . PRO A 1 101 ? -0.206 -7.222 6.667 1.00 96.88 101 PRO A C 1
ATOM 793 O O . PRO A 1 101 ? -1.077 -6.358 6.570 1.00 96.88 101 PRO A O 1
ATOM 796 N N . GLY A 1 102 ? -0.309 -8.406 6.063 1.00 95.19 102 GLY A N 1
ATOM 797 C CA . GLY A 1 102 ? -1.419 -8.7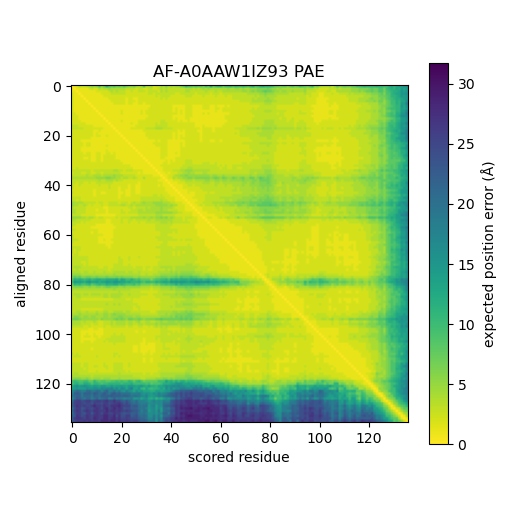99 5.188 1.00 95.19 102 GLY A CA 1
ATOM 798 C C . GLY A 1 102 ? -1.461 -8.087 3.825 1.00 95.19 102 GLY A C 1
ATOM 799 O O . GLY A 1 102 ? -1.851 -8.697 2.826 1.00 95.19 102 GLY A O 1
ATOM 800 N N . GLY A 1 103 ? -1.021 -6.828 3.738 1.00 94.62 103 GLY A N 1
ATOM 801 C CA . GLY A 1 103 ? -0.960 -6.043 2.501 1.00 94.62 103 GLY A CA 1
ATOM 802 C C . GLY A 1 103 ? 0.292 -6.313 1.658 1.00 94.62 103 GLY A C 1
ATOM 803 O O . GLY A 1 103 ? 0.192 -6.519 0.446 1.00 94.62 103 GLY A O 1
ATOM 804 N N . GLY A 1 104 ? 1.459 -6.392 2.297 1.00 95.75 104 GLY A N 1
ATOM 805 C CA . GLY A 1 104 ? 2.756 -6.570 1.643 1.00 95.75 104 GLY A CA 1
ATOM 806 C C . GLY A 1 104 ? 3.118 -5.410 0.710 1.00 95.75 104 GLY A C 1
ATOM 807 O O . GLY A 1 104 ? 2.647 -4.286 0.878 1.00 95.75 104 GLY A O 1
ATOM 808 N N . LEU A 1 105 ? 3.928 -5.691 -0.317 1.00 95.44 105 LEU A N 1
ATOM 809 C CA . LEU A 1 105 ? 4.351 -4.690 -1.308 1.00 95.44 105 LEU A CA 1
ATOM 810 C C . LEU A 1 105 ? 3.170 -4.099 -2.098 1.00 95.44 105 LEU A C 1
ATOM 812 O O . LEU A 1 105 ? 3.204 -2.932 -2.479 1.00 95.44 105 LEU A O 1
ATOM 816 N N . ALA A 1 106 ? 2.097 -4.876 -2.294 1.00 95.31 106 ALA A N 1
ATOM 817 C CA . ALA A 1 106 ? 0.890 -4.421 -2.985 1.00 95.31 106 ALA A CA 1
ATOM 818 C C . ALA A 1 106 ? 0.275 -3.178 -2.317 1.00 95.31 106 ALA A C 1
ATOM 820 O O . ALA A 1 106 ? -0.131 -2.259 -3.019 1.00 95.31 106 ALA A O 1
ATOM 821 N N . ALA A 1 107 ? 0.307 -3.090 -0.983 1.00 96.44 107 ALA A N 1
ATOM 822 C CA . ALA A 1 107 ? -0.201 -1.931 -0.245 1.00 96.44 107 ALA A CA 1
ATOM 823 C C . ALA A 1 107 ? 0.604 -0.639 -0.479 1.00 96.44 107 ALA A C 1
ATOM 825 O O . ALA A 1 107 ? 0.115 0.452 -0.200 1.00 96.44 107 ALA A O 1
ATOM 826 N N . LYS A 1 108 ? 1.831 -0.746 -1.000 1.00 97.19 108 LYS A N 1
ATOM 827 C CA . LYS A 1 108 ? 2.698 0.393 -1.338 1.00 97.19 108 LYS A CA 1
ATOM 828 C C . LYS A 1 108 ? 2.855 0.585 -2.853 1.00 97.19 108 LYS A C 1
ATOM 830 O O . LYS A 1 108 ? 3.582 1.475 -3.286 1.00 97.19 108 LYS A O 1
ATOM 835 N N . ARG A 1 109 ? 2.145 -0.195 -3.681 1.00 95.19 109 ARG A N 1
ATOM 836 C CA . ARG A 1 109 ? 2.234 -0.123 -5.152 1.00 95.19 109 ARG A CA 1
ATOM 837 C C . ARG A 1 109 ? 1.835 1.244 -5.705 1.00 95.19 109 ARG A C 1
ATOM 839 O O . ARG A 1 109 ? 2.432 1.669 -6.687 1.00 95.19 109 ARG A O 1
ATOM 846 N N . LEU A 1 110 ? 0.891 1.946 -5.069 1.00 92.94 110 LEU A N 1
ATOM 847 C CA . LEU A 1 110 ? 0.511 3.305 -5.472 1.00 92.94 110 LEU A CA 1
ATOM 848 C C . LEU A 1 110 ? 1.695 4.279 -5.362 1.00 92.94 110 LEU A C 1
ATOM 850 O O . LEU A 1 110 ? 2.000 4.964 -6.336 1.00 92.94 110 LEU A O 1
ATOM 854 N N . LEU A 1 111 ? 2.389 4.280 -4.217 1.00 95.56 111 LEU A N 1
ATOM 855 C CA . LEU A 1 111 ? 3.597 5.080 -3.991 1.00 95.56 111 LEU A CA 1
ATOM 856 C C . LEU A 1 111 ? 4.689 4.715 -5.002 1.00 95.56 111 LEU A C 1
ATOM 858 O O . LEU A 1 111 ? 5.230 5.587 -5.673 1.00 95.56 111 LEU A O 1
ATOM 862 N N . ILE A 1 112 ? 4.975 3.419 -5.160 1.00 95.38 112 ILE A N 1
ATOM 863 C CA . ILE A 1 112 ? 5.993 2.937 -6.107 1.00 95.38 112 ILE A CA 1
ATOM 864 C C . ILE A 1 112 ? 5.646 3.372 -7.540 1.00 95.38 112 ILE A C 1
ATOM 866 O O . ILE A 1 112 ? 6.520 3.788 -8.295 1.00 95.38 112 ILE A O 1
ATOM 870 N N . GLY A 1 113 ? 4.363 3.329 -7.905 1.00 92.75 113 GLY A N 1
ATOM 871 C CA . GLY A 1 113 ? 3.860 3.808 -9.189 1.00 92.75 113 GLY A CA 1
ATOM 872 C C . GLY A 1 113 ? 4.034 5.311 -9.384 1.00 92.75 113 GLY A C 1
ATOM 873 O O . GLY A 1 113 ? 4.433 5.734 -10.463 1.00 92.75 113 GLY A O 1
ATOM 874 N N . GLN A 1 114 ? 3.766 6.123 -8.360 1.00 93.25 114 GLN A N 1
ATOM 875 C CA . GLN A 1 114 ? 4.002 7.571 -8.408 1.00 93.25 114 GLN A CA 1
ATOM 876 C C . GLN A 1 114 ? 5.487 7.877 -8.618 1.00 93.25 114 GLN A C 1
ATOM 878 O O . GLN A 1 114 ? 5.830 8.567 -9.575 1.00 93.25 114 GLN A O 1
ATOM 883 N N . LEU A 1 115 ? 6.358 7.263 -7.817 1.00 93.75 115 LEU A N 1
ATOM 884 C CA . LEU A 1 115 ? 7.809 7.416 -7.927 1.00 93.75 115 LEU A CA 1
ATOM 885 C C . LEU A 1 115 ? 8.332 7.002 -9.307 1.00 93.75 115 LEU A C 1
ATOM 887 O O . LEU A 1 115 ? 9.107 7.727 -9.924 1.00 93.75 115 LEU A O 1
ATOM 891 N N . TYR A 1 116 ? 7.874 5.862 -9.827 1.00 92.38 116 TYR A N 1
ATOM 892 C CA . TYR A 1 116 ? 8.254 5.405 -11.162 1.00 92.38 116 TYR A CA 1
ATOM 893 C C . TYR A 1 116 ? 7.850 6.412 -12.248 1.00 92.38 116 TYR A C 1
ATOM 895 O O . TYR A 1 116 ? 8.637 6.690 -13.149 1.00 92.38 116 TYR A O 1
ATOM 903 N N . ARG A 1 117 ? 6.648 6.999 -12.158 1.00 90.94 117 ARG A N 1
ATOM 904 C CA . ARG A 1 117 ? 6.185 8.014 -13.120 1.00 90.94 117 ARG A CA 1
ATOM 905 C C . ARG A 1 117 ? 6.978 9.315 -13.043 1.00 90.94 117 ARG A C 1
ATOM 907 O O . ARG A 1 117 ? 7.204 9.935 -14.078 1.00 90.94 117 ARG A O 1
ATOM 914 N N . GLU A 1 118 ? 7.388 9.717 -11.845 1.00 91.19 118 GLU A N 1
ATOM 915 C CA . GLU A 1 118 ? 8.207 10.913 -11.635 1.00 91.19 118 GLU A CA 1
ATOM 916 C C . GLU A 1 118 ? 9.623 10.743 -12.195 1.00 91.19 118 GLU A C 1
ATOM 918 O O . GLU A 1 118 ? 10.153 11.663 -12.816 1.00 91.19 118 GLU A O 1
ATOM 923 N N . ILE A 1 119 ? 10.221 9.561 -12.021 1.00 89.44 119 ILE A N 1
ATOM 924 C CA . ILE A 1 119 ? 11.596 9.280 -12.457 1.00 89.44 119 ILE A CA 1
ATOM 925 C C . ILE A 1 119 ? 11.648 8.930 -13.957 1.00 89.44 119 ILE A C 1
ATOM 927 O O . ILE A 1 119 ? 12.543 9.386 -14.670 1.00 89.44 119 ILE A O 1
ATOM 931 N N . CYS A 1 120 ? 10.671 8.169 -14.465 1.00 86.06 120 CYS A N 1
ATOM 932 C CA . CYS A 1 120 ? 10.615 7.666 -15.844 1.00 86.06 120 CYS A CA 1
ATOM 933 C C . CYS A 1 120 ? 9.320 8.085 -16.577 1.00 86.06 120 CYS A C 1
ATOM 935 O O . CYS A 1 120 ? 8.540 7.227 -17.012 1.00 86.06 120 CYS A O 1
ATOM 937 N N . PRO A 1 121 ? 9.073 9.391 -16.801 1.00 82.12 121 PRO A N 1
ATOM 938 C CA . PRO A 1 121 ? 7.815 9.871 -17.385 1.00 82.12 121 PRO A CA 1
ATOM 939 C C . PRO A 1 121 ? 7.560 9.367 -18.818 1.00 82.12 121 PRO A C 1
ATOM 941 O O . PRO A 1 121 ? 6.415 9.272 -19.253 1.00 82.12 121 PRO A O 1
ATOM 944 N N . HIS A 1 122 ? 8.613 9.003 -19.555 1.00 76.06 122 HIS A N 1
ATOM 945 C CA . HIS A 1 122 ? 8.532 8.490 -20.926 1.00 76.06 122 HIS A CA 1
ATOM 946 C C . HIS A 1 122 ? 8.082 7.016 -21.000 1.00 76.06 122 HIS A C 1
ATOM 948 O O . HIS A 1 122 ? 7.460 6.618 -21.984 1.00 76.06 122 HIS A O 1
ATOM 954 N N . LEU A 1 123 ? 8.338 6.213 -19.958 1.00 71.69 123 LEU A N 1
ATOM 955 C CA . LEU A 1 123 ? 7.907 4.806 -19.867 1.00 71.69 123 LEU A CA 1
ATOM 956 C C . LEU A 1 123 ? 6.558 4.659 -19.151 1.00 71.69 123 LEU A C 1
ATOM 958 O O . LEU A 1 123 ? 5.823 3.701 -19.397 1.00 71.69 123 LEU A O 1
ATOM 962 N N . ALA A 1 124 ? 6.201 5.644 -18.325 1.00 64.12 124 ALA A N 1
ATOM 963 C CA . ALA A 1 124 ? 4.940 5.726 -17.595 1.00 64.12 124 ALA A CA 1
ATOM 964 C C . ALA A 1 124 ? 3.684 5.606 -18.475 1.00 64.12 124 ALA A C 1
ATOM 966 O O . ALA A 1 124 ? 2.693 5.029 -18.034 1.00 64.12 124 ALA A O 1
ATOM 967 N N . GLN A 1 125 ? 3.720 6.090 -19.722 1.00 58.12 125 GLN A N 1
ATOM 968 C CA . GLN A 1 125 ? 2.581 6.001 -20.652 1.00 58.12 125 GLN A CA 1
ATOM 969 C C . GLN A 1 125 ? 2.178 4.554 -20.985 1.00 58.12 125 GLN A C 1
ATOM 971 O O . GLN A 1 125 ? 1.039 4.309 -21.364 1.00 58.12 125 GLN A O 1
ATOM 976 N N . LYS A 1 126 ? 3.086 3.581 -20.822 1.00 53.66 126 LYS A N 1
ATOM 977 C CA . LYS A 1 126 ? 2.800 2.152 -21.040 1.00 53.66 126 LYS A CA 1
ATOM 978 C C . LYS A 1 126 ? 2.270 1.444 -19.789 1.00 53.66 126 LYS A C 1
ATOM 980 O O . LYS A 1 126 ? 1.933 0.269 -19.861 1.00 53.66 126 LYS A O 1
ATOM 985 N N . MET A 1 127 ? 2.212 2.118 -18.641 1.00 60.34 127 MET A N 1
ATOM 986 C CA . MET A 1 127 ? 1.809 1.511 -17.368 1.00 60.34 127 MET A CA 1
ATOM 987 C C . MET A 1 127 ? 0.304 1.188 -17.332 1.00 60.34 127 MET A C 1
ATOM 989 O O . MET A 1 127 ? -0.092 0.195 -16.730 1.00 60.34 127 MET A O 1
ATOM 993 N N . GLU A 1 128 ? -0.518 1.969 -18.040 1.00 49.94 128 GLU A N 1
ATOM 994 C CA . GLU A 1 128 ? -1.984 1.832 -18.060 1.00 49.94 128 GLU A CA 1
ATOM 995 C C . GLU A 1 128 ? -2.490 0.578 -18.798 1.00 49.94 128 GLU A C 1
ATOM 997 O O . GLU A 1 128 ? -3.640 0.183 -18.618 1.00 49.94 128 GLU A O 1
ATOM 1002 N N . SER A 1 129 ? -1.651 -0.094 -19.599 1.00 44.19 129 SER A N 1
ATOM 1003 C CA . SER A 1 129 ? -2.075 -1.264 -20.384 1.00 44.19 129 SER A CA 1
ATOM 1004 C C . SER A 1 129 ? -1.837 -2.619 -19.707 1.00 44.19 129 SER A C 1
ATOM 1006 O O . SER A 1 129 ? -2.398 -3.614 -20.160 1.00 44.19 129 SER A O 1
ATOM 1008 N N . PHE A 1 130 ? -1.024 -2.697 -18.645 1.00 44.50 130 PHE A N 1
ATOM 1009 C CA . PHE A 1 130 ? -0.560 -3.981 -18.084 1.00 44.50 130 PHE A CA 1
ATOM 1010 C C . PHE A 1 130 ? -1.283 -4.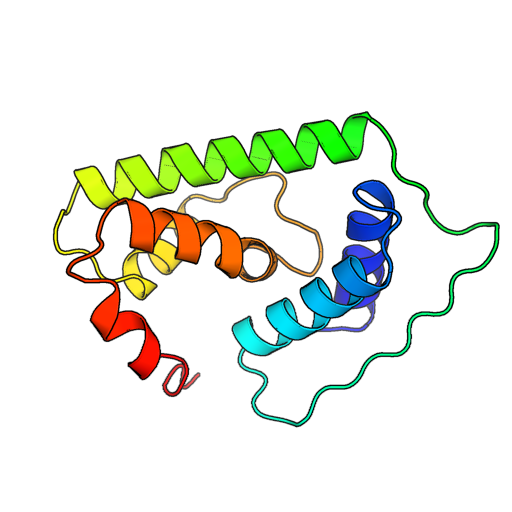452 -16.814 1.00 44.50 130 PHE A C 1
ATOM 1012 O O . PHE A 1 130 ? -1.064 -5.587 -16.388 1.00 44.50 130 PHE A O 1
ATOM 1019 N N . ASP A 1 131 ? -2.204 -3.667 -16.245 1.00 46.56 131 ASP A N 1
ATOM 1020 C CA . ASP A 1 131 ? -3.025 -4.123 -15.106 1.00 46.56 131 ASP A CA 1
ATOM 1021 C C . ASP A 1 131 ? -4.014 -5.258 -15.484 1.00 46.56 131 ASP A C 1
ATOM 1023 O O . ASP A 1 131 ? -4.651 -5.854 -14.615 1.00 46.56 131 ASP A O 1
ATOM 1027 N N . TYR A 1 132 ? -4.090 -5.641 -16.767 1.00 44.94 132 TYR A N 1
ATOM 1028 C CA . TYR A 1 132 ? -4.988 -6.685 -17.271 1.00 44.94 132 TYR A CA 1
ATOM 1029 C C . TYR A 1 132 ? -4.366 -8.078 -17.457 1.00 44.94 132 TYR A C 1
ATOM 1031 O O . TYR A 1 132 ? -5.124 -9.014 -17.730 1.00 44.94 132 TYR A O 1
ATOM 1039 N N . ASP A 1 133 ? -3.058 -8.283 -17.245 1.00 35.00 133 ASP A N 1
ATOM 1040 C CA . ASP A 1 133 ? -2.396 -9.540 -17.659 1.00 35.00 133 ASP A CA 1
ATOM 1041 C C . ASP A 1 133 ? -1.425 -10.189 -16.653 1.00 35.00 133 ASP A C 1
ATOM 1043 O O . ASP A 1 133 ? -0.542 -10.954 -17.030 1.00 35.00 133 ASP A O 1
ATOM 1047 N N . CYS A 1 134 ? -1.646 -10.033 -15.345 1.00 35.34 134 CYS A N 1
ATOM 1048 C CA . CYS A 1 134 ? -1.139 -11.043 -14.405 1.00 35.34 134 CYS A CA 1
ATOM 1049 C C . CYS A 1 134 ? -2.042 -12.290 -14.453 1.00 35.34 134 CYS A C 1
ATOM 1051 O O . CYS A 1 134 ? -3.018 -12.386 -13.705 1.00 35.34 134 CYS A O 1
ATOM 1053 N N . LYS A 1 135 ? -1.743 -13.229 -15.360 1.00 32.22 135 LYS A N 1
ATOM 1054 C CA . LYS A 1 135 ? -2.204 -14.622 -15.267 1.00 32.22 135 LYS A CA 1
ATOM 1055 C C . LYS A 1 135 ? -1.189 -15.413 -14.437 1.00 32.22 135 LYS A C 1
ATOM 1057 O O . LYS A 1 135 ? -0.037 -15.486 -14.839 1.00 32.22 135 LYS A O 1
ATOM 1062 N N . TYR A 1 136 ? -1.691 -15.925 -13.310 1.00 37.56 136 TYR A N 1
ATOM 1063 C CA . TYR A 1 136 ? -1.222 -17.019 -12.441 1.00 37.56 136 TYR A CA 1
ATOM 1064 C C . TYR A 1 136 ? 0.250 -17.432 -12.508 1.00 37.56 136 TYR A C 1
ATOM 1066 O O . TYR A 1 136 ? 0.647 -18.051 -13.519 1.00 37.56 136 TYR A O 1
#

Radius of gyration: 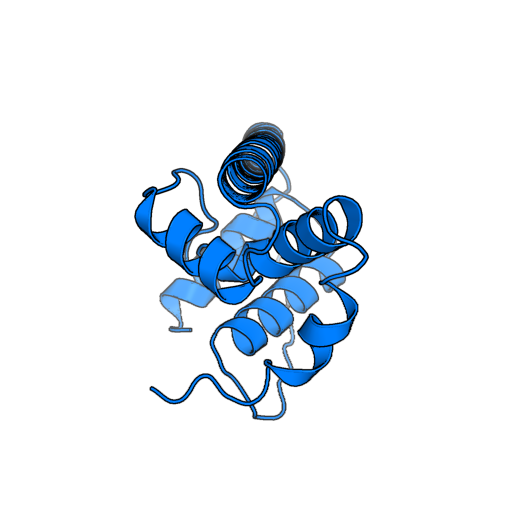15.72 Å; Cα contacts (8 Å, |Δi|>4): 113; chains: 1; bounding box: 39×28×43 Å

Secondary structure (DSSP, 8-state):
--HHHHHHHHHHHHTT---HHHHHHHHHHHHHHTT--S---------TTS----HHHHHHHHHHHHHHHHHHHHHHHH-TT--HHHHHHHHHHTT-TTPPTTTGGGGGHHHHHHHHHHH-HHHHTTGGGSTT----

pLDDT: mean 89.93, std 14.98, range [32.22, 98.44]

InterPro domains:
  IPR001932 PPM-type phosphatase-like domain [PF00481] (1-40)
  IPR012911 Protein serine/threonine phosphatase 2C, C-terminal [PF07830] (41-116)
  IPR036457 PPM-type phosphatase-like domain superfamily [G3DSA:3.60.40.10] (1-49)
  IPR036457 PPM-type phosphatase-like domain superfamily [SSF81606] (1-49)
  IPR036580 Phosphatase 2C, C-terminal domain superfamily [G3DSA:1.10.10.430] (52-122)
  IPR036580 Phosphatase 2C, C-terminal domain superfamily [SSF81601] (54-122)